Protein AF-A0A970WC49-F1 (afdb_monomer_lite)

Secondary structure (DSSP, 8-state):
--EEES-HHHHHHHHHH---SS-EEEE---S-HHHHHHHHHHHHHT-S--TT-EEEEPPPP-

Radius of gyration: 11.59 Å; chains: 1; bounding box: 32×25×26 Å

Structure (mmCIF, N/CA/C/O backbone):
data_AF-A0A970WC49-F1
#
_entry.id   AF-A0A970WC49-F1
#
loop_
_atom_site.group_PDB
_atom_site.id
_atom_site.type_symbol
_atom_site.label_atom_id
_atom_site.label_alt_id
_atom_site.label_comp_id
_atom_site.label_asym_id
_atom_site.label_entity_id
_atom_site.label_seq_id
_atom_site.pdbx_PDB_ins_code
_atom_site.Cartn_x
_atom_site.Cartn_y
_atom_site.Cartn_z
_atom_site.occupancy
_atom_site.B_iso_or_equiv
_atom_site.auth_seq_id
_atom_site.auth_comp_id
_atom_site.auth_asym_id
_atom_site.auth_atom_id
_atom_site.pdbx_PDB_model_num
ATOM 1 N N . MET A 1 1 ? -13.840 -3.867 -0.283 1.00 64.75 1 MET A N 1
ATOM 2 C CA . MET A 1 1 ? -13.425 -2.968 -1.387 1.00 64.75 1 MET A CA 1
ATOM 3 C C . MET A 1 1 ? -12.196 -2.181 -0.951 1.00 64.75 1 MET A C 1
ATOM 5 O O . MET A 1 1 ? -12.328 -1.338 -0.079 1.00 64.75 1 MET A O 1
ATOM 9 N N . ALA A 1 2 ? -11.015 -2.448 -1.506 1.00 74.94 2 ALA A N 1
ATOM 10 C CA . ALA A 1 2 ? -9.784 -1.748 -1.120 1.00 74.94 2 ALA A CA 1
ATOM 11 C C . ALA A 1 2 ? -9.487 -0.547 -2.040 1.00 74.94 2 ALA A C 1
ATOM 13 O O . ALA A 1 2 ? -9.900 -0.533 -3.200 1.00 74.94 2 ALA A O 1
ATOM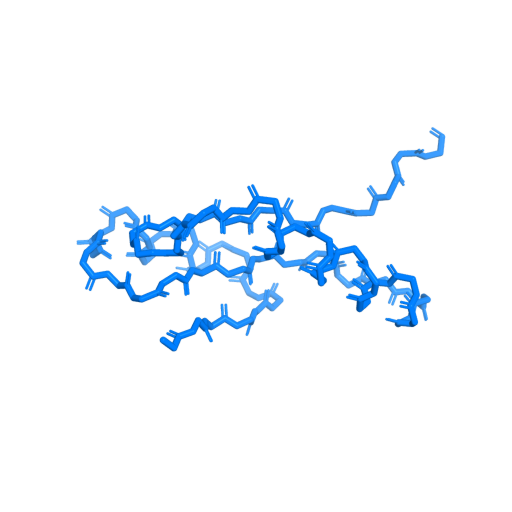 14 N N . ARG A 1 3 ? -8.768 0.464 -1.530 1.00 83.31 3 ARG A N 1
ATOM 15 C CA . ARG A 1 3 ? -8.379 1.674 -2.284 1.00 83.31 3 ARG A CA 1
ATOM 16 C C . ARG A 1 3 ? -6.881 1.668 -2.594 1.00 83.31 3 ARG A C 1
ATOM 18 O O . ARG A 1 3 ? -6.069 1.607 -1.673 1.00 83.31 3 ARG A O 1
ATOM 25 N N . LEU A 1 4 ? -6.520 1.800 -3.872 1.00 79.38 4 LEU A N 1
ATOM 26 C CA . LEU A 1 4 ? -5.137 1.974 -4.335 1.00 79.38 4 LEU A CA 1
ATOM 27 C C . LEU A 1 4 ? -4.822 3.463 -4.531 1.00 79.38 4 LEU A C 1
ATOM 29 O O . LEU A 1 4 ? -5.636 4.200 -5.087 1.00 79.38 4 LEU A O 1
ATOM 33 N N . THR A 1 5 ? -3.651 3.924 -4.085 1.00 82.75 5 THR A N 1
ATOM 34 C CA . THR A 1 5 ? -3.277 5.341 -4.202 1.00 82.75 5 THR A CA 1
ATOM 35 C C . THR A 1 5 ? -1.769 5.583 -4.229 1.00 82.75 5 THR A C 1
ATOM 37 O O . THR A 1 5 ? -0.993 4.963 -3.498 1.00 82.75 5 THR A O 1
ATOM 40 N N . LEU A 1 6 ? -1.363 6.567 -5.035 1.00 80.69 6 LEU A N 1
ATOM 41 C CA . LEU A 1 6 ? -0.005 7.122 -5.049 1.00 80.69 6 LEU A CA 1
ATOM 42 C C 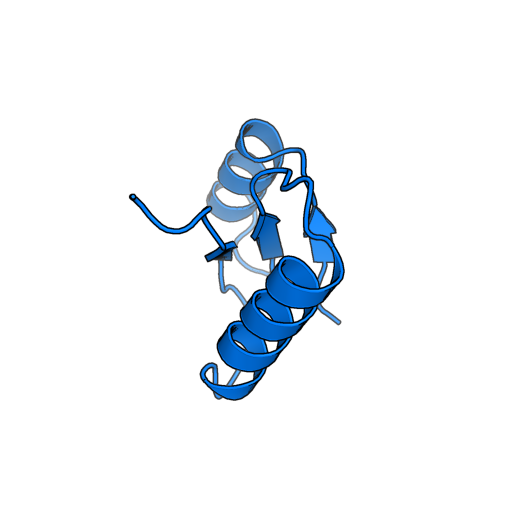. LEU A 1 6 ? 0.185 8.219 -3.985 1.00 80.69 6 LEU A C 1
ATOM 44 O O . LEU A 1 6 ? 1.314 8.563 -3.629 1.00 80.69 6 LEU A O 1
ATOM 48 N N . ASN A 1 7 ? -0.908 8.746 -3.419 1.00 80.25 7 ASN A N 1
ATOM 49 C CA . ASN A 1 7 ? -0.895 9.819 -2.420 1.00 80.25 7 ASN A CA 1
ATOM 50 C C . ASN A 1 7 ? -0.577 9.281 -1.017 1.00 80.25 7 ASN A C 1
ATOM 52 O O . ASN A 1 7 ? -1.410 9.327 -0.109 1.00 80.25 7 ASN A O 1
ATOM 56 N N . ARG A 1 8 ? 0.655 8.784 -0.828 1.00 83.81 8 ARG A N 1
ATOM 57 C CA . ARG A 1 8 ? 1.092 8.101 0.406 1.00 83.81 8 ARG A CA 1
ATOM 58 C C . ARG A 1 8 ? 0.784 8.905 1.671 1.00 83.81 8 ARG A C 1
ATOM 60 O O . ARG A 1 8 ? 0.144 8.382 2.573 1.00 83.81 8 ARG A O 1
ATOM 67 N N . LYS A 1 9 ? 1.203 10.175 1.745 1.00 88.06 9 LYS A N 1
ATOM 68 C CA . LYS A 1 9 ? 1.094 10.985 2.977 1.00 88.06 9 LYS A CA 1
ATOM 69 C C . LYS A 1 9 ? -0.356 11.160 3.445 1.00 88.06 9 LYS A C 1
ATOM 71 O O . LYS A 1 9 ? -0.647 10.947 4.617 1.00 88.06 9 LYS A O 1
ATOM 76 N N . HIS A 1 10 ? -1.264 11.514 2.535 1.00 87.00 10 HIS A N 1
ATOM 77 C CA . HIS A 1 10 ? -2.662 11.781 2.890 1.00 87.00 10 HIS A CA 1
ATOM 78 C C . HIS A 1 10 ? -3.394 10.509 3.315 1.00 87.00 10 HIS A C 1
ATOM 80 O O . HIS A 1 10 ? -4.145 10.528 4.283 1.00 87.00 10 HIS A O 1
ATOM 86 N N . PHE A 1 11 ? -3.136 9.394 2.635 1.00 88.44 11 PHE A N 1
ATOM 87 C CA . PHE A 1 11 ? -3.806 8.133 2.936 1.00 88.44 11 PHE A CA 1
ATOM 88 C C . PHE A 1 11 ? -3.241 7.425 4.172 1.00 88.44 11 PHE A C 1
ATOM 90 O O . PHE A 1 11 ? -3.997 6.770 4.881 1.00 88.44 11 PHE A O 1
ATOM 97 N N . ILE A 1 12 ? -1.956 7.624 4.494 1.00 88.75 12 ILE A N 1
ATOM 98 C CA . ILE A 1 12 ? -1.403 7.220 5.796 1.00 88.75 12 ILE A CA 1
ATOM 99 C C . ILE A 1 12 ? -2.104 7.987 6.924 1.00 88.75 12 ILE A C 1
ATOM 101 O O . ILE A 1 12 ? -2.514 7.379 7.908 1.00 88.75 12 ILE A O 1
ATOM 105 N N . ARG A 1 13 ? -2.290 9.306 6.772 1.00 91.62 13 ARG A N 1
ATOM 106 C CA . ARG A 1 13 ? -3.025 10.111 7.758 1.00 91.62 13 ARG A CA 1
ATOM 107 C C . ARG A 1 13 ? -4.489 9.675 7.868 1.00 91.62 13 ARG A C 1
ATOM 109 O O . ARG A 1 13 ? -4.999 9.561 8.974 1.00 91.62 13 ARG A O 1
ATOM 116 N N . LEU A 1 14 ? -5.154 9.411 6.742 1.00 89.56 14 LEU A N 1
ATOM 117 C CA . LEU A 1 14 ? -6.541 8.943 6.728 1.00 89.56 14 LEU A CA 1
ATOM 118 C C . LEU A 1 14 ? -6.700 7.614 7.477 1.00 89.56 14 LEU A C 1
ATOM 120 O O . LEU A 1 14 ? -7.613 7.496 8.281 1.00 89.56 14 LEU A O 1
ATOM 124 N N . HIS A 1 15 ? -5.790 6.659 7.263 1.00 91.31 15 HIS A N 1
ATOM 125 C CA . HIS A 1 15 ? -5.768 5.386 7.988 1.00 91.31 15 HIS A CA 1
ATOM 126 C C . HIS A 1 15 ? -5.704 5.581 9.512 1.00 91.31 15 HIS A C 1
ATOM 128 O O . HIS A 1 15 ? -6.432 4.928 10.252 1.00 91.31 15 HIS A O 1
ATOM 134 N N . GLN A 1 16 ? -4.873 6.517 9.982 1.00 89.94 16 GLN A N 1
ATOM 135 C CA . GLN A 1 16 ? -4.739 6.811 11.413 1.00 89.94 16 GLN A CA 1
ATOM 136 C C . GLN A 1 16 ? -5.991 7.465 12.009 1.00 89.94 16 GLN A C 1
ATOM 138 O O . GLN A 1 16 ? -6.329 7.206 13.158 1.00 89.94 16 GLN A O 1
ATOM 143 N N . VAL A 1 17 ? -6.663 8.331 11.245 1.00 92.56 17 VAL A N 1
ATOM 144 C CA . VAL A 1 17 ? -7.855 9.065 11.706 1.00 92.56 17 VAL A CA 1
ATOM 145 C C . VAL A 1 17 ? -9.124 8.213 11.598 1.00 92.56 17 VAL A C 1
ATOM 147 O O . VAL A 1 17 ? -10.039 8.368 12.401 1.00 92.56 17 VAL A O 1
ATOM 150 N N . GLN A 1 18 ? -9.190 7.314 10.617 1.00 89.19 18 GLN A N 1
ATOM 151 C CA . GLN A 1 18 ? -10.346 6.467 10.349 1.00 89.19 18 GLN A CA 1
ATOM 152 C C . GLN A 1 18 ? -9.890 5.022 10.091 1.00 89.19 18 GLN A C 1
ATOM 154 O O . GLN A 1 18 ? -9.737 4.624 8.935 1.00 89.19 18 GLN A O 1
ATOM 159 N N . PRO A 1 19 ? -9.703 4.211 11.148 1.00 84.69 19 PRO A N 1
ATOM 160 C CA . PRO A 1 19 ? -9.277 2.818 11.004 1.00 84.69 19 PRO A CA 1
ATOM 161 C C . PRO A 1 19 ? -10.372 1.914 10.408 1.00 84.69 19 PRO A C 1
ATOM 163 O O . PRO A 1 19 ? -10.067 0.869 9.841 1.00 84.69 19 PRO A O 1
ATOM 166 N N . GLY A 1 20 ? -11.646 2.320 10.479 1.00 89.38 20 GLY A N 1
ATOM 167 C CA . GLY A 1 20 ? -12.795 1.592 9.924 1.00 89.38 20 GLY A CA 1
ATOM 168 C C . GLY A 1 20 ? -12.936 1.723 8.404 1.00 89.38 20 GLY A C 1
ATOM 169 O O . GLY A 1 20 ? -13.950 2.216 7.917 1.00 89.38 20 GLY A O 1
ATOM 170 N N . HIS A 1 21 ? -11.916 1.327 7.646 1.00 89.88 21 HIS A N 1
ATOM 171 C CA . HIS A 1 21 ? -11.928 1.348 6.183 1.00 89.88 21 HIS A CA 1
ATOM 172 C C . HIS A 1 21 ? -11.721 -0.048 5.597 1.00 89.88 21 HIS A C 1
ATOM 174 O O . HIS A 1 21 ? -11.073 -0.902 6.190 1.00 89.88 21 HIS A O 1
ATOM 180 N N . ALA A 1 22 ? -12.162 -0.271 4.365 1.00 89.00 22 ALA A N 1
ATOM 181 C CA . ALA A 1 22 ? -12.056 -1.576 3.710 1.00 89.00 22 ALA A CA 1
ATOM 182 C C . ALA A 1 22 ? -10.655 -1.916 3.133 1.00 89.00 22 ALA A C 1
ATOM 184 O O . ALA A 1 22 ? -10.519 -2.887 2.390 1.00 89.00 22 ALA A O 1
ATOM 185 N N . GLY A 1 23 ? -9.633 -1.121 3.470 1.00 91.75 23 GLY A N 1
ATOM 186 C CA . GLY A 1 23 ? -8.220 -1.366 3.166 1.00 91.75 23 GLY A CA 1
ATOM 187 C C . GLY A 1 23 ? -7.608 -0.287 2.276 1.00 91.75 23 GLY A C 1
ATOM 188 O O . GLY A 1 23 ? -8.244 0.208 1.339 1.00 91.75 23 GLY A O 1
ATOM 189 N N . ILE A 1 24 ? -6.365 0.095 2.567 1.00 92.81 24 ILE A N 1
ATOM 190 C CA . ILE A 1 24 ? -5.620 1.118 1.826 1.00 92.81 24 ILE A CA 1
ATOM 191 C C . ILE A 1 24 ? -4.294 0.526 1.356 1.00 92.81 24 ILE A C 1
ATOM 193 O O . ILE A 1 24 ? -3.482 0.065 2.156 1.00 92.81 24 ILE A O 1
ATOM 197 N N . ILE A 1 25 ? -4.043 0.605 0.053 1.00 91.75 25 ILE A N 1
ATOM 198 C CA . ILE A 1 25 ? -2.786 0.186 -0.562 1.00 91.75 25 ILE A CA 1
ATOM 199 C C . ILE A 1 25 ? -2.076 1.434 -1.069 1.00 91.75 25 ILE A C 1
ATOM 201 O O . ILE A 1 25 ? -2.558 2.125 -1.970 1.00 91.75 25 ILE A O 1
ATOM 205 N N . VAL A 1 26 ? -0.920 1.730 -0.481 1.00 91.75 26 VAL A N 1
ATOM 206 C CA . VAL A 1 26 ? -0.080 2.855 -0.892 1.00 91.75 26 VAL A CA 1
ATOM 207 C C . VAL A 1 26 ? 1.133 2.344 -1.658 1.00 91.75 26 VAL A C 1
ATOM 209 O O . VAL A 1 26 ? 1.938 1.576 -1.128 1.00 91.75 26 VAL A O 1
ATOM 212 N N . CYS A 1 27 ? 1.293 2.795 -2.899 1.00 88.62 27 CYS A N 1
ATOM 213 C CA . CYS A 1 27 ? 2.399 2.394 -3.762 1.00 88.62 27 CYS A CA 1
ATOM 214 C C . CYS A 1 27 ? 3.290 3.584 -4.138 1.00 88.62 27 CYS A C 1
ATOM 216 O O . CYS A 1 27 ? 2.840 4.721 -4.283 1.00 88.62 27 CYS A O 1
ATOM 218 N N . THR A 1 28 ? 4.588 3.325 -4.275 1.00 84.44 28 THR A N 1
ATOM 219 C CA . THR A 1 28 ? 5.522 4.291 -4.867 1.00 84.44 28 THR A CA 1
ATOM 220 C C . THR A 1 28 ? 5.510 4.093 -6.375 1.00 84.44 28 THR A C 1
ATOM 222 O O . THR A 1 28 ? 5.767 2.972 -6.814 1.00 84.44 28 THR A O 1
ATOM 225 N N . VAL A 1 29 ? 5.261 5.159 -7.153 1.00 81.06 29 VAL A N 1
ATOM 226 C CA . VAL A 1 29 ? 5.323 5.139 -8.631 1.00 81.06 29 VAL A CA 1
ATOM 227 C C . VAL A 1 29 ? 6.560 4.374 -9.078 1.00 81.06 29 VAL A C 1
ATOM 229 O O . VAL A 1 29 ? 7.649 4.645 -8.576 1.00 81.06 29 VAL A O 1
ATOM 232 N N . ALA A 1 30 ? 6.416 3.437 -10.005 1.00 79.44 30 ALA A N 1
ATOM 233 C CA . ALA A 1 30 ? 7.518 2.723 -10.634 1.00 79.44 30 ALA A CA 1
ATOM 234 C C . ALA A 1 30 ? 7.327 2.786 -12.155 1.00 79.44 30 ALA A C 1
ATOM 236 O O . ALA A 1 30 ? 6.183 2.721 -12.594 1.00 79.44 30 ALA A O 1
ATOM 237 N N . PRO A 1 31 ? 8.409 2.920 -12.942 1.00 81.81 31 PRO A N 1
ATOM 238 C CA . PRO A 1 31 ? 8.306 2.909 -14.402 1.00 81.81 31 PRO A CA 1
ATOM 239 C C . PRO A 1 31 ? 7.816 1.553 -14.926 1.00 81.81 31 PRO A C 1
ATOM 241 O O . PRO A 1 31 ? 7.122 1.496 -15.933 1.00 81.81 31 PRO A O 1
ATOM 244 N N . ASP A 1 32 ? 8.124 0.469 -14.206 1.00 87.38 32 ASP A N 1
ATOM 245 C CA . ASP A 1 32 ? 7.638 -0.866 -14.533 1.00 87.38 32 ASP A CA 1
ATOM 246 C C . ASP A 1 32 ? 6.276 -1.137 -13.874 1.00 87.38 32 ASP A C 1
ATOM 248 O O . ASP A 1 32 ? 6.178 -1.606 -12.731 1.00 87.38 32 ASP A O 1
ATOM 252 N N . PHE A 1 33 ? 5.211 -0.773 -14.592 1.00 85.00 33 PHE A N 1
ATOM 253 C CA . PHE A 1 33 ? 3.830 -0.927 -14.130 1.00 85.00 33 PHE A CA 1
ATOM 254 C C . PHE A 1 33 ? 3.428 -2.394 -13.965 1.00 85.00 33 PHE A C 1
ATOM 256 O O . PHE A 1 33 ? 2.730 -2.719 -13.007 1.00 85.00 33 PHE A O 1
ATOM 263 N N . ALA A 1 34 ? 3.906 -3.284 -14.840 1.00 89.75 34 ALA A N 1
ATOM 264 C CA . ALA A 1 34 ? 3.612 -4.714 -14.767 1.00 89.75 34 ALA A CA 1
ATOM 265 C C . ALA A 1 34 ? 4.161 -5.324 -13.469 1.00 89.75 34 ALA A C 1
ATOM 267 O O . ALA A 1 34 ? 3.414 -5.911 -12.684 1.00 89.75 34 ALA A O 1
ATOM 268 N N . SER A 1 35 ? 5.438 -5.081 -13.162 1.00 87.88 35 SER A N 1
ATOM 269 C CA . SER A 1 35 ? 6.042 -5.532 -11.905 1.00 87.88 35 SER A CA 1
ATOM 270 C C . SER A 1 35 ? 5.417 -4.854 -10.688 1.00 87.88 35 SER A C 1
ATOM 272 O O . SER A 1 35 ? 5.408 -5.417 -9.594 1.00 87.88 35 SER A O 1
ATOM 274 N N . GLN A 1 36 ? 4.932 -3.614 -10.812 1.00 89.00 36 GLN A N 1
ATOM 275 C CA . GLN A 1 36 ? 4.195 -2.954 -9.732 1.00 89.00 36 GLN A CA 1
ATOM 276 C C . GLN A 1 36 ? 2.838 -3.620 -9.478 1.00 89.00 36 GLN A C 1
ATOM 278 O O . GLN A 1 36 ? 2.520 -3.886 -8.320 1.00 89.00 36 GLN A O 1
ATOM 283 N N . ALA A 1 37 ? 2.078 -3.929 -10.528 1.00 90.00 37 ALA A N 1
ATOM 284 C CA . ALA A 1 37 ? 0.800 -4.624 -10.428 1.00 90.00 37 ALA A CA 1
ATOM 285 C C . ALA A 1 37 ? 0.968 -6.016 -9.804 1.00 90.00 37 ALA A C 1
ATOM 287 O O . ALA A 1 37 ? 0.251 -6.342 -8.862 1.00 90.00 37 ALA A O 1
ATOM 288 N N . ALA A 1 38 ? 1.977 -6.780 -10.236 1.00 91.81 38 ALA A N 1
ATOM 289 C CA . ALA A 1 38 ? 2.290 -8.091 -9.666 1.00 91.81 38 ALA A CA 1
ATOM 290 C C . ALA A 1 38 ? 2.579 -8.019 -8.155 1.00 91.81 38 ALA A C 1
ATOM 292 O O . ALA A 1 38 ? 2.080 -8.829 -7.380 1.00 91.81 38 ALA A O 1
ATOM 293 N N . ARG A 1 39 ? 3.324 -7.000 -7.706 1.00 90.62 39 ARG A N 1
ATOM 294 C CA . ARG A 1 39 ? 3.605 -6.792 -6.273 1.00 90.62 39 ARG A CA 1
ATOM 295 C C . ARG A 1 39 ? 2.376 -6.371 -5.476 1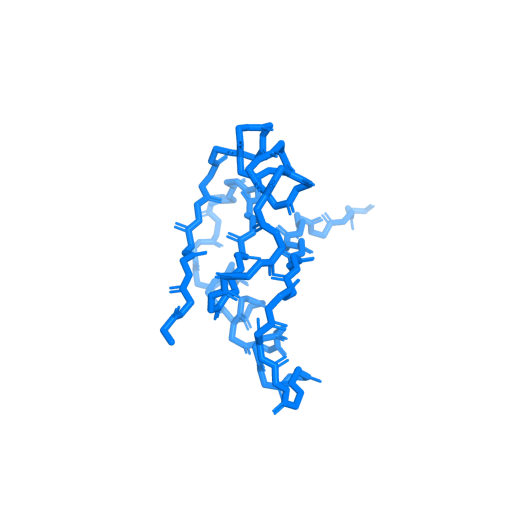.00 90.62 39 ARG A C 1
ATOM 297 O O . ARG A 1 39 ? 2.234 -6.784 -4.331 1.00 90.62 39 ARG A O 1
ATOM 304 N N . ILE A 1 40 ? 1.508 -5.540 -6.055 1.00 90.69 40 ILE A N 1
ATOM 305 C CA . ILE A 1 40 ? 0.231 -5.178 -5.424 1.00 90.69 40 ILE A CA 1
ATOM 306 C C . ILE A 1 40 ? -0.632 -6.429 -5.263 1.00 90.69 40 ILE A C 1
ATOM 308 O O . ILE A 1 40 ? -1.166 -6.654 -4.182 1.00 90.69 40 ILE A O 1
ATOM 312 N N . HIS A 1 41 ? -0.725 -7.245 -6.311 1.00 92.06 41 HIS A N 1
ATOM 313 C CA . HIS A 1 41 ? -1.487 -8.485 -6.300 1.00 92.06 41 HIS A CA 1
ATOM 314 C C . HIS A 1 41 ? -0.971 -9.458 -5.235 1.00 92.06 41 HIS A C 1
ATOM 316 O O . HIS A 1 41 ? -1.737 -9.832 -4.355 1.00 92.06 41 HIS A O 1
ATOM 322 N N . ALA A 1 42 ? 0.334 -9.744 -5.216 1.00 91.69 42 ALA A N 1
ATOM 323 C CA . ALA A 1 42 ? 0.938 -10.610 -4.202 1.00 91.69 42 ALA A CA 1
ATOM 324 C C . ALA A 1 42 ? 0.718 -10.090 -2.768 1.00 91.69 42 ALA A C 1
ATOM 326 O O . ALA A 1 42 ? 0.462 -10.865 -1.850 1.00 91.69 42 ALA A O 1
ATOM 327 N N . ALA A 1 43 ? 0.780 -8.769 -2.561 1.00 90.94 43 ALA A N 1
ATOM 328 C CA . ALA A 1 43 ? 0.522 -8.178 -1.251 1.00 90.94 43 ALA A CA 1
ATOM 329 C C . ALA A 1 43 ? -0.946 -8.342 -0.814 1.00 90.94 43 ALA A C 1
ATOM 331 O O . ALA A 1 43 ? -1.200 -8.571 0.366 1.00 90.94 43 ALA A O 1
ATOM 332 N N . ILE A 1 44 ? -1.894 -8.256 -1.753 1.00 91.06 44 ILE A N 1
ATOM 333 C CA . ILE A 1 44 ? -3.316 -8.521 -1.497 1.00 91.06 44 ILE A CA 1
ATOM 334 C C . ILE A 1 44 ? -3.539 -9.998 -1.176 1.00 91.06 44 ILE A C 1
ATOM 336 O O . ILE A 1 44 ? -4.193 -10.290 -0.185 1.00 91.06 44 ILE A O 1
ATOM 340 N N . GLU A 1 45 ? -2.978 -10.916 -1.965 1.00 92.00 45 GLU A N 1
ATOM 341 C CA . GLU A 1 45 ? -3.134 -12.361 -1.741 1.00 92.00 45 GLU A CA 1
ATOM 342 C C . GLU A 1 45 ? -2.528 -12.820 -0.410 1.00 92.00 45 GLU A C 1
ATOM 344 O O . GLU A 1 45 ? -3.070 -13.703 0.247 1.00 92.00 45 GLU A O 1
ATOM 349 N N . SER A 1 46 ? -1.429 -12.193 0.021 1.00 89.19 46 SER A N 1
ATOM 350 C CA . SER A 1 46 ? -0.810 -12.490 1.319 1.00 89.19 46 SER A CA 1
ATOM 351 C C . SER A 1 46 ? -1.642 -12.029 2.521 1.00 89.19 46 SER A C 1
ATOM 353 O O . SER A 1 46 ? -1.422 -12.495 3.640 1.00 89.19 46 SER A O 1
ATOM 355 N N . ALA A 1 47 ? -2.582 -11.103 2.315 1.00 87.25 47 ALA A N 1
ATOM 356 C CA . ALA A 1 47 ? -3.428 -10.570 3.368 1.00 87.25 47 ALA A CA 1
ATOM 357 C C . ALA A 1 47 ? -4.755 -11.340 3.410 1.00 87.25 47 ALA A C 1
ATOM 359 O O . ALA A 1 47 ? -5.583 -11.220 2.512 1.00 87.25 47 ALA A O 1
ATOM 360 N N . ALA A 1 48 ? -4.973 -12.107 4.482 1.00 82.12 48 ALA A N 1
ATOM 361 C CA . ALA A 1 48 ? -6.201 -12.888 4.668 1.00 82.12 48 ALA A CA 1
ATOM 362 C C . ALA A 1 48 ? -7.472 -12.016 4.741 1.00 82.12 48 ALA A C 1
ATOM 364 O O . ALA A 1 48 ? -8.543 -12.443 4.318 1.00 82.12 48 ALA A O 1
ATOM 365 N N . ASP A 1 49 ? -7.346 -10.792 5.258 1.00 88.88 49 ASP A N 1
ATOM 366 C CA . ASP A 1 49 ? -8.377 -9.758 5.228 1.00 88.88 49 ASP A CA 1
ATOM 367 C C . ASP A 1 49 ? -7.718 -8.389 5.032 1.00 88.88 49 ASP A C 1
ATOM 369 O O . ASP A 1 49 ? -6.607 -8.152 5.501 1.00 88.88 49 ASP A O 1
ATOM 373 N N . LEU A 1 50 ? -8.391 -7.484 4.323 1.00 90.00 50 LEU A N 1
ATOM 374 C CA . LEU A 1 50 ? -7.885 -6.136 4.033 1.00 90.00 50 LEU A CA 1
ATOM 375 C C . LEU A 1 50 ? -8.507 -5.072 4.939 1.00 90.00 50 LEU A C 1
ATOM 377 O O . LEU A 1 50 ? -8.115 -3.901 4.871 1.00 90.00 50 LEU A O 1
ATOM 381 N N . GLN A 1 51 ? -9.496 -5.438 5.755 1.00 92.62 51 GLN A N 1
ATOM 382 C CA . GLN A 1 51 ? -10.225 -4.472 6.554 1.00 92.62 51 GLN A CA 1
ATOM 383 C C . GLN A 1 51 ? -9.308 -3.836 7.604 1.00 92.62 51 GLN A C 1
ATOM 385 O O . GLN A 1 51 ? -8.521 -4.490 8.279 1.00 92.62 51 GLN A O 1
ATOM 390 N N . GLY A 1 52 ? -9.345 -2.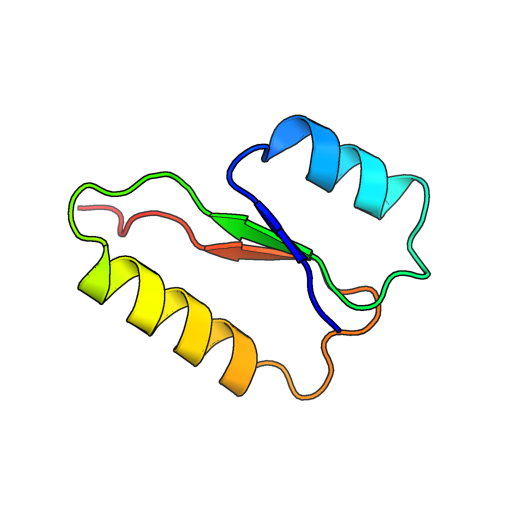508 7.676 1.00 90.69 52 GLY A N 1
ATOM 391 C CA . GLY A 1 52 ? -8.471 -1.718 8.536 1.00 90.69 52 GLY A CA 1
ATOM 392 C C . GLY A 1 52 ? -6.981 -1.769 8.186 1.00 90.69 52 GLY A C 1
ATOM 393 O O . GLY A 1 52 ? -6.204 -1.088 8.845 1.00 90.69 52 GLY A O 1
ATOM 394 N N . LEU A 1 53 ? -6.547 -2.487 7.142 1.00 92.44 53 LEU A N 1
ATOM 395 C CA . LEU A 1 53 ? -5.124 -2.606 6.823 1.00 92.44 53 LEU A CA 1
ATOM 396 C C . LEU A 1 53 ? -4.599 -1.471 5.942 1.00 92.44 53 LEU A C 1
ATOM 398 O O . LEU A 1 53 ? -5.249 -1.014 4.997 1.00 92.44 53 LEU A O 1
ATOM 402 N N . LEU A 1 54 ? -3.358 -1.074 6.224 1.00 92.00 54 LEU A N 1
ATOM 403 C CA . LEU A 1 54 ? -2.559 -0.183 5.393 1.00 92.00 54 LEU A CA 1
ATOM 404 C C . LEU A 1 54 ? -1.356 -0.948 4.826 1.00 92.00 54 LEU A C 1
ATOM 406 O O . LEU A 1 54 ? -0.341 -1.130 5.499 1.00 92.00 54 LEU A O 1
ATOM 410 N N . ILE A 1 55 ? -1.445 -1.346 3.559 1.00 92.00 55 ILE A N 1
ATOM 411 C CA . ILE A 1 55 ? -0.403 -2.107 2.864 1.00 92.00 55 ILE A CA 1
ATOM 412 C C . ILE A 1 55 ? 0.500 -1.146 2.086 1.00 92.00 55 ILE A C 1
ATOM 414 O O . ILE A 1 55 ? 0.034 -0.299 1.320 1.00 92.00 55 ILE A O 1
ATOM 418 N N . ARG A 1 56 ? 1.819 -1.267 2.275 1.00 90.94 56 ARG A N 1
ATOM 419 C CA . ARG A 1 56 ? 2.825 -0.409 1.629 1.00 90.94 56 ARG A CA 1
ATOM 420 C C . ARG A 1 56 ? 3.604 -1.192 0.577 1.00 90.94 56 ARG A C 1
ATOM 422 O O . ARG A 1 56 ? 4.434 -2.024 0.923 1.00 90.94 56 ARG A O 1
ATOM 429 N N . VAL A 1 57 ? 3.415 -0.854 -0.698 1.00 89.62 57 VAL A N 1
ATOM 430 C CA . VAL A 1 57 ? 4.143 -1.468 -1.820 1.00 89.62 57 VAL A CA 1
ATOM 431 C C . VAL A 1 57 ? 5.240 -0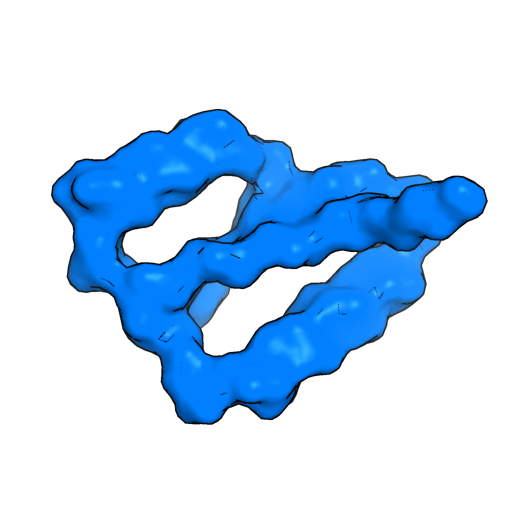.516 -2.305 1.00 89.62 57 VAL A C 1
ATOM 433 O O . VAL A 1 57 ? 4.994 0.449 -3.033 1.00 89.62 57 VAL A O 1
ATOM 436 N N . ASN A 1 58 ? 6.475 -0.761 -1.867 1.00 85.25 58 ASN A N 1
ATOM 437 C CA . ASN A 1 58 ? 7.641 0.048 -2.235 1.00 85.25 58 ASN A CA 1
ATOM 438 C C . ASN A 1 58 ? 8.314 -0.473 -3.517 1.00 85.25 58 ASN A C 1
ATOM 440 O O . ASN A 1 58 ? 8.120 -1.625 -3.910 1.00 85.25 58 ASN A O 1
ATOM 444 N N . ARG A 1 59 ? 9.136 0.365 -4.171 1.00 80.31 59 ARG A N 1
ATOM 445 C CA . ARG A 1 59 ? 10.102 -0.132 -5.167 1.00 80.31 59 ARG A CA 1
ATOM 446 C C . ARG A 1 59 ? 11.085 -1.092 -4.485 1.00 80.31 59 ARG A C 1
ATOM 448 O O . ARG A 1 59 ? 11.427 -0.830 -3.332 1.00 80.31 59 ARG A O 1
ATOM 455 N N . PRO A 1 60 ? 11.531 -2.159 -5.171 1.00 76.25 60 PRO A N 1
ATOM 456 C CA . PRO A 1 60 ? 12.653 -2.941 -4.675 1.00 76.25 60 PRO A CA 1
ATOM 457 C C . PRO A 1 60 ? 13.838 -1.998 -4.444 1.00 76.25 60 PRO A C 1
ATOM 459 O O . PRO A 1 60 ? 14.106 -1.128 -5.281 1.00 76.25 60 PRO A O 1
ATOM 462 N N . SER A 1 61 ? 14.495 -2.135 -3.291 1.00 67.25 61 SER A N 1
ATOM 463 C CA . SER A 1 61 ? 15.838 -1.585 -3.140 1.00 67.25 61 SER A CA 1
ATOM 464 C C . SER A 1 61 ? 16.711 -2.319 -4.143 1.00 67.25 61 SER A C 1
ATOM 466 O O . SER A 1 61 ? 16.642 -3.545 -4.223 1.00 67.25 61 SER A O 1
ATOM 468 N N . LYS A 1 62 ? 17.459 -1.563 -4.939 1.00 55.56 62 LYS A N 1
ATOM 469 C CA . LYS A 1 62 ? 18.568 -2.132 -5.694 1.00 55.56 62 LYS A CA 1
ATOM 470 C C . LYS A 1 62 ? 19.647 -2.605 -4.722 1.00 55.56 62 LYS A C 1
ATOM 472 O O . LYS A 1 62 ? 19.661 -2.063 -3.587 1.00 55.56 62 LYS A O 1
#

Sequence (62 aa):
MARLTLNRKHFIRLHQVQPGHAGIIVCTVAPDFASQAARIHAAIESAADLQGLLIRVNRPSK

Foldseek 3Di:
DEDEDCPVPVVVVVLVVCLQDQAYEHEHDDPPVVVQVVQVVVQVVVDPGRRSYYHYHYDDDD

pLDDT: mean 86.53, std 7.04, range [55.56, 9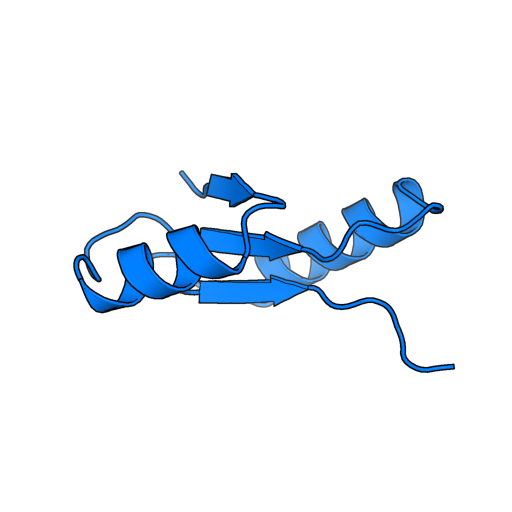2.81]